Protein AF-A0A838J816-F1 (afdb_monomer_lite)

Foldseek 3Di:
DDKFKWFFPDKDKDFDWAQDPVPRDTDTAIWIWTWTDGDPHPDIDIDTHGDDPQADDPVRSVVSNVVRFIKMKDFPDWDFDWDWQPDADPVRHGDDDPDPFDWDDDPDRDITTTGGDTHGPDIYMDTDDPVNNVVRVVVVVVVVVVVVVVVVVVVVVVVVVVVVVVVVVVVVVVVVVD

Secondary structure (DSSP, 8-state):
-EEEEEEEEEEEEEEEEEE-TTT--EEEEEEEEEEEEETT---EEEEEEE--TTSPPHHHHHHHHHTT-EEEEEES-EEEEEEE---B-TTSSBP--SS-PEEEEETTTEEEEEEEEEEESSEEEEEPPHHHHHHHHHHHHHHHHHHHHHHHHHHHHHHHHHHHHHHHHHHHHHHTT-

Sequence (178 aa):
MIEQVLKIVVHYEEETPITDVKTGEVSEGHQLVIVGKSIGDEKEYTHNLPLDPSNPSIDQLNEWRDKGQYVVVSASTVRANPFVHRDKDDAGNPMKYPQPGKVFKVAGNKTVEVGTVLSFSSYAIREATAEDRQRAEEANGRFNKRRQEARMASIDRKKQKSHERTQQRIQEAKTKKK

pLDDT: mean 74.53, std 16.4, range [32.47, 93.81]

Radius of gyration: 24.37 Å; chains: 1; bounding box: 63×40×69 Å

Structure (mmCIF, N/CA/C/O backbone):
data_AF-A0A838J816-F1
#
_entry.id   AF-A0A838J816-F1
#
loop_
_atom_site.group_PDB
_atom_site.id
_atom_site.type_symbol
_atom_site.label_atom_id
_atom_site.label_alt_id
_atom_site.label_comp_id
_atom_site.label_asym_id
_atom_site.label_entity_id
_atom_site.label_seq_id
_atom_site.pdbx_PDB_ins_code
_atom_site.Cartn_x
_atom_site.Cartn_y
_atom_site.Cartn_z
_atom_site.occupancy
_atom_site.B_iso_or_equiv
_atom_site.auth_seq_id
_atom_site.auth_comp_id
_atom_site.auth_asym_id
_atom_site.auth_atom_id
_atom_site.pdbx_PDB_model_num
ATOM 1 N N . MET A 1 1 ? -3.641 12.474 -5.906 1.00 63.69 1 MET A N 1
ATOM 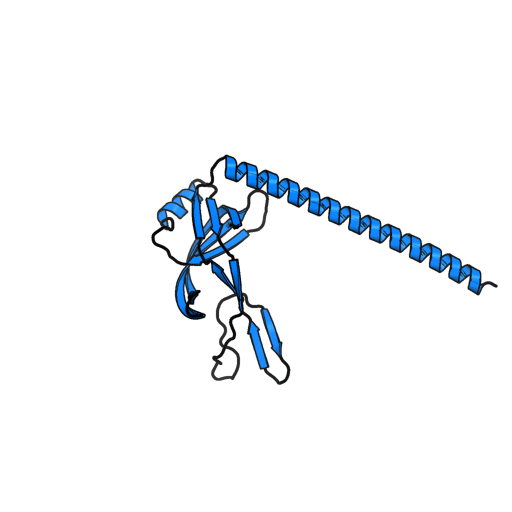2 C CA . MET A 1 1 ? -2.515 11.545 -6.105 1.00 63.69 1 MET A CA 1
ATOM 3 C C . MET A 1 1 ? -2.351 10.756 -4.823 1.00 63.69 1 MET A C 1
ATOM 5 O O . MET A 1 1 ? -2.352 11.364 -3.759 1.00 63.69 1 MET A O 1
ATOM 9 N N . ILE A 1 2 ? -2.344 9.433 -4.919 1.00 73.31 2 ILE A N 1
ATOM 10 C CA . ILE A 1 2 ? -2.124 8.510 -3.808 1.00 73.31 2 ILE A CA 1
ATOM 11 C C . ILE A 1 2 ? -0.695 8.008 -3.962 1.00 73.31 2 ILE A C 1
ATOM 13 O O . ILE A 1 2 ? -0.352 7.501 -5.025 1.00 73.31 2 ILE A O 1
ATOM 17 N N . GLU A 1 3 ? 0.121 8.170 -2.930 1.00 82.38 3 GLU A N 1
ATOM 18 C CA . GLU A 1 3 ? 1.506 7.706 -2.920 1.00 82.38 3 GLU A CA 1
ATOM 19 C C . GLU A 1 3 ? 1.688 6.710 -1.784 1.00 82.38 3 GLU A C 1
ATOM 21 O O . GLU A 1 3 ? 1.204 6.929 -0.669 1.00 82.38 3 GLU A O 1
ATOM 26 N N . GLN A 1 4 ? 2.374 5.611 -2.072 1.00 82.94 4 GLN A N 1
ATOM 27 C CA . GLN A 1 4 ? 2.772 4.640 -1.066 1.00 82.94 4 GLN A CA 1
ATOM 28 C C . GLN A 1 4 ? 4.280 4.447 -1.106 1.00 82.94 4 GLN A C 1
ATOM 30 O O . GLN A 1 4 ? 4.859 4.224 -2.166 1.00 82.94 4 GLN A O 1
ATOM 35 N N . VAL A 1 5 ? 4.904 4.546 0.068 1.00 87.69 5 VAL A N 1
ATOM 36 C CA . VAL A 1 5 ? 6.345 4.355 0.247 1.00 87.69 5 VAL A CA 1
ATOM 37 C C . VAL A 1 5 ? 6.581 2.936 0.746 1.00 87.69 5 VAL A C 1
ATOM 39 O O . VAL A 1 5 ? 6.104 2.560 1.821 1.00 87.69 5 VAL A O 1
ATOM 42 N N . LEU A 1 6 ? 7.293 2.143 -0.049 1.00 89.56 6 LEU A N 1
ATOM 43 C CA . LEU A 1 6 ? 7.418 0.698 0.120 1.00 89.56 6 LEU A CA 1
ATOM 44 C C . LEU A 1 6 ? 8.883 0.280 0.042 1.00 89.56 6 LEU A C 1
ATOM 46 O O . LEU A 1 6 ? 9.642 0.842 -0.739 1.00 89.56 6 LEU A O 1
ATOM 50 N N . LYS A 1 7 ? 9.262 -0.770 0.763 1.00 90.19 7 LYS A N 1
ATOM 51 C CA . LYS A 1 7 ? 10.442 -1.568 0.428 1.00 90.19 7 LYS A CA 1
ATOM 52 C C . LYS A 1 7 ? 10.003 -2.722 -0.471 1.00 90.19 7 LYS A C 1
ATOM 54 O O . LYS A 1 7 ? 9.094 -3.455 -0.084 1.00 90.19 7 LYS A O 1
ATOM 59 N N . ILE A 1 8 ? 10.623 -2.883 -1.639 1.00 89.19 8 ILE A N 1
ATOM 60 C CA . ILE A 1 8 ? 10.304 -3.993 -2.553 1.00 89.19 8 ILE A CA 1
ATOM 61 C C . ILE A 1 8 ? 10.698 -5.314 -1.878 1.00 89.19 8 ILE A C 1
ATOM 63 O O . ILE A 1 8 ? 11.809 -5.443 -1.365 1.00 89.19 8 ILE A O 1
ATOM 67 N N . VAL A 1 9 ? 9.775 -6.276 -1.861 1.00 87.19 9 VAL A N 1
ATOM 68 C CA . VAL A 1 9 ? 10.003 -7.652 -1.393 1.00 87.19 9 VAL A CA 1
ATOM 69 C C . VAL A 1 9 ? 10.193 -8.564 -2.596 1.00 87.19 9 VAL A C 1
ATOM 71 O O . VAL A 1 9 ? 11.202 -9.258 -2.698 1.00 87.19 9 VAL A O 1
ATOM 74 N N . VAL A 1 10 ? 9.249 -8.519 -3.536 1.00 86.31 10 VAL A N 1
ATOM 75 C CA . VAL A 1 10 ? 9.314 -9.261 -4.795 1.00 86.31 10 VAL A CA 1
ATOM 76 C C . VAL A 1 10 ? 8.652 -8.456 -5.905 1.00 86.31 10 VAL A C 1
ATOM 78 O O . VAL A 1 10 ? 7.729 -7.678 -5.660 1.00 86.31 10 VAL A O 1
ATOM 81 N N . HIS A 1 11 ? 9.122 -8.658 -7.127 1.00 85.94 11 HIS A N 1
ATOM 82 C CA . HIS A 1 11 ? 8.509 -8.143 -8.340 1.00 85.94 11 HIS A CA 1
ATOM 83 C C . HIS A 1 11 ? 8.617 -9.178 -9.455 1.00 85.94 11 HIS A C 1
ATOM 85 O O . HIS A 1 11 ? 9.568 -9.960 -9.485 1.00 85.94 11 HIS A O 1
ATOM 91 N N . TYR A 1 12 ? 7.627 -9.201 -10.338 1.00 84.19 12 TYR A N 1
ATOM 92 C CA . TYR A 1 12 ? 7.570 -10.083 -11.503 1.00 84.19 12 TYR A CA 1
ATOM 93 C C . TYR A 1 12 ? 6.576 -9.534 -12.525 1.00 84.19 12 TYR A C 1
ATOM 95 O O . TYR A 1 12 ? 5.773 -8.659 -12.210 1.00 84.19 12 TYR A O 1
ATOM 103 N N . GLU A 1 13 ? 6.635 -10.048 -13.748 1.00 83.62 13 GLU A N 1
ATOM 104 C CA . GLU A 1 13 ? 5.622 -9.787 -14.767 1.00 83.62 13 GLU A CA 1
ATOM 105 C C . GLU A 1 13 ? 4.610 -10.931 -14.780 1.00 83.62 13 GLU A C 1
ATOM 107 O O . GLU A 1 13 ? 4.985 -12.103 -14.718 1.00 83.62 13 GLU A O 1
ATOM 112 N N . GLU A 1 14 ? 3.328 -10.592 -14.851 1.00 76.38 14 GLU A N 1
ATOM 113 C CA . GLU A 1 14 ? 2.234 -11.558 -14.915 1.00 76.38 14 GLU A CA 1
ATOM 114 C C . GLU A 1 14 ? 1.257 -11.160 -16.018 1.00 76.38 14 GLU A C 1
ATOM 116 O O . GLU A 1 14 ? 0.924 -9.983 -16.186 1.00 76.38 14 GLU A O 1
ATOM 121 N N . GLU A 1 15 ? 0.795 -12.146 -16.780 1.00 69.31 15 GLU A N 1
ATOM 122 C CA . GLU A 1 15 ? -0.289 -11.957 -17.734 1.00 69.31 15 GLU A CA 1
ATOM 123 C C . GLU A 1 15 ? -1.610 -11.849 -16.969 1.00 69.31 15 GLU A C 1
ATOM 125 O O . GLU A 1 15 ? -2.026 -12.767 -16.263 1.00 69.31 15 GLU A O 1
ATOM 130 N N . THR A 1 16 ? -2.254 -10.690 -17.061 1.00 63.66 16 THR A N 1
ATOM 131 C CA . THR A 1 16 ? -3.483 -10.395 -16.327 1.00 63.66 16 THR A CA 1
ATOM 132 C C . THR A 1 16 ? -4.462 -9.605 -17.196 1.00 63.66 16 THR A C 1
ATOM 134 O O . THR A 1 16 ? -4.058 -8.886 -18.113 1.00 63.66 16 THR A O 1
ATOM 137 N N . PRO A 1 17 ? -5.775 -9.695 -16.927 1.00 59.44 17 PRO A N 1
ATOM 138 C CA . PRO A 1 17 ? -6.754 -8.896 -17.650 1.00 59.44 17 PRO A CA 1
ATOM 139 C C . PRO A 1 17 ? -6.579 -7.401 -17.337 1.00 59.44 17 PRO A C 1
ATOM 141 O O . PRO A 1 17 ? -6.671 -6.984 -16.178 1.00 59.44 17 PRO A O 1
ATOM 144 N N . ILE A 1 18 ? -6.380 -6.579 -18.368 1.00 61.34 18 ILE A N 1
ATOM 145 C CA . ILE A 1 18 ? -6.277 -5.119 -18.269 1.00 61.34 18 ILE A CA 1
ATOM 146 C C . ILE A 1 18 ? -7.526 -4.499 -18.885 1.00 61.34 18 ILE A C 1
ATOM 148 O O . ILE A 1 18 ? -7.911 -4.834 -20.001 1.00 61.34 18 ILE A O 1
ATOM 152 N N . THR A 1 19 ? -8.171 -3.585 -18.160 1.00 61.28 19 THR A N 1
ATOM 153 C CA . THR A 1 19 ? -9.295 -2.807 -18.695 1.00 61.28 19 THR A CA 1
ATOM 154 C C . THR A 1 19 ? -8.790 -1.501 -19.292 1.00 61.28 19 THR A C 1
ATOM 156 O O . THR A 1 19 ? -8.204 -0.685 -18.574 1.00 61.28 19 THR A O 1
ATOM 159 N N . ASP A 1 20 ? -9.063 -1.265 -20.572 1.00 61.75 20 ASP A N 1
ATOM 160 C CA . ASP A 1 20 ? -8.841 0.039 -21.193 1.00 61.75 20 ASP A CA 1
ATOM 161 C C . ASP A 1 20 ? -9.785 1.073 -20.555 1.00 61.75 20 ASP A C 1
ATOM 163 O O . ASP A 1 20 ? -11.007 0.917 -20.520 1.00 61.75 20 ASP A O 1
ATOM 167 N N . VAL A 1 21 ? -9.215 2.152 -20.017 1.00 57.94 21 VAL A N 1
ATOM 168 C CA . VAL A 1 21 ? -9.962 3.175 -19.267 1.00 57.94 21 VAL A CA 1
ATOM 169 C C . VAL A 1 21 ? -10.897 3.997 -20.168 1.00 57.94 21 VAL A C 1
ATOM 171 O O . VAL A 1 21 ? -11.882 4.556 -19.682 1.00 57.94 21 VAL A O 1
ATOM 174 N N . LYS A 1 22 ? -10.599 4.102 -21.467 1.00 58.03 22 LYS A N 1
ATOM 175 C CA . LYS A 1 22 ? -11.381 4.859 -22.453 1.00 58.03 22 LYS A CA 1
ATOM 176 C C . LYS A 1 22 ? -12.487 4.013 -23.074 1.00 58.03 22 LYS A C 1
ATOM 178 O O . LYS A 1 22 ? -13.590 4.528 -23.246 1.00 58.03 22 LYS A O 1
ATOM 183 N N . THR A 1 23 ? -12.204 2.761 -23.430 1.00 61.88 23 THR A N 1
ATOM 184 C CA . THR A 1 23 ? -13.162 1.896 -24.144 1.00 61.88 23 THR A CA 1
ATOM 185 C C . THR A 1 23 ? -13.930 0.957 -23.215 1.00 61.88 23 THR A C 1
ATOM 187 O O . THR A 1 23 ? -15.034 0.534 -23.553 1.00 61.88 23 THR A O 1
ATOM 190 N N . GLY A 1 24 ? -13.386 0.656 -22.032 1.00 57.81 24 GLY A N 1
ATOM 191 C CA . GLY A 1 24 ? -13.936 -0.333 -21.103 1.00 57.81 24 GLY A CA 1
ATOM 192 C C . GLY A 1 24 ? -13.741 -1.784 -21.556 1.00 57.81 24 GLY A C 1
ATOM 193 O O . GLY A 1 24 ? -14.270 -2.691 -20.915 1.00 57.81 24 GLY A O 1
ATOM 194 N N . GLU A 1 25 ? -13.012 -2.008 -22.650 1.00 58.28 25 GLU A N 1
ATOM 195 C CA . GLU A 1 25 ? -12.676 -3.336 -23.154 1.00 58.28 25 GLU A CA 1
ATOM 196 C C . GLU A 1 25 ? -11.616 -3.989 -22.260 1.00 58.28 25 GLU A C 1
ATOM 198 O O . GLU A 1 25 ? -10.740 -3.312 -21.719 1.00 58.28 25 GLU A O 1
ATOM 203 N N . VAL A 1 26 ? -11.724 -5.305 -22.071 1.00 58.72 26 VAL A N 1
ATOM 204 C CA . VAL A 1 26 ? -10.769 -6.091 -21.287 1.00 58.72 26 VAL A CA 1
ATOM 205 C C . VAL A 1 26 ? -9.932 -6.915 -22.251 1.00 58.72 26 VAL A C 1
ATOM 207 O O . VAL A 1 26 ? -10.483 -7.719 -22.998 1.00 58.72 26 VAL A O 1
ATOM 210 N N . SER A 1 27 ? -8.617 -6.734 -22.207 1.00 60.03 27 SER A N 1
ATOM 211 C CA . SER A 1 27 ? -7.654 -7.521 -22.975 1.00 60.03 27 SER A CA 1
ATOM 212 C C . SER A 1 27 ? -6.677 -8.225 -22.040 1.00 60.03 27 SER A C 1
ATOM 214 O O . SER A 1 27 ? -6.364 -7.712 -20.964 1.00 60.03 27 SER A O 1
ATOM 216 N N . GLU A 1 28 ? -6.163 -9.381 -22.451 1.00 59.75 28 GLU A N 1
ATOM 217 C CA . GLU A 1 28 ? -5.002 -9.983 -21.793 1.00 59.75 28 GLU A CA 1
ATOM 218 C C . GLU A 1 28 ? -3.772 -9.112 -22.066 1.00 59.75 28 GLU A C 1
ATOM 220 O O . GLU A 1 28 ? -3.533 -8.671 -23.193 1.00 59.75 28 GLU A O 1
ATOM 225 N N . GLY A 1 29 ? -3.038 -8.781 -21.007 1.00 64.81 29 GLY A N 1
ATOM 226 C CA . GLY A 1 29 ? -1.833 -7.974 -21.099 1.00 64.81 29 GLY A CA 1
ATOM 227 C C . GLY A 1 29 ? -0.883 -8.261 -19.947 1.00 64.81 29 GLY A C 1
ATOM 228 O O . GLY A 1 29 ? -1.282 -8.723 -18.881 1.00 64.81 29 GLY A O 1
ATOM 229 N N . HIS A 1 30 ? 0.396 -7.971 -20.149 1.00 72.62 30 HIS A N 1
ATOM 230 C CA . HIS A 1 30 ? 1.385 -8.113 -19.090 1.00 72.62 30 HIS A CA 1
ATOM 231 C C . HIS A 1 30 ? 1.318 -6.923 -18.128 1.00 72.62 30 HIS A C 1
ATOM 233 O O . HIS A 1 30 ? 1.303 -5.758 -18.538 1.00 72.62 30 HIS A O 1
ATOM 239 N N . GLN A 1 31 ? 1.287 -7.228 -16.834 1.00 77.38 31 GLN A N 1
ATOM 240 C CA . GLN A 1 31 ? 1.397 -6.259 -15.753 1.00 77.38 31 GLN A CA 1
ATOM 241 C C . GLN A 1 31 ? 2.665 -6.527 -14.950 1.00 77.38 31 GLN A C 1
ATOM 243 O O . GLN A 1 31 ? 3.025 -7.672 -14.682 1.00 77.38 31 GLN A O 1
ATOM 248 N N . LEU A 1 32 ? 3.319 -5.450 -14.529 1.00 83.62 32 LEU A N 1
ATOM 249 C CA . LEU A 1 32 ? 4.342 -5.489 -13.502 1.00 83.62 32 LEU A CA 1
ATOM 250 C C . LEU A 1 32 ? 3.659 -5.614 -12.141 1.00 83.62 32 LEU A C 1
ATOM 252 O O . LEU A 1 32 ? 2.951 -4.707 -11.695 1.00 83.62 32 LEU A O 1
ATOM 256 N N . VAL A 1 33 ? 3.910 -6.723 -11.462 1.00 83.06 33 VAL A N 1
ATOM 257 C CA . VAL A 1 33 ? 3.479 -6.951 -10.089 1.00 83.06 33 VAL A CA 1
ATOM 258 C C . VAL A 1 33 ? 4.612 -6.556 -9.151 1.00 83.06 33 VAL A C 1
ATOM 260 O O . VAL A 1 33 ? 5.724 -7.065 -9.261 1.00 83.06 33 VAL A O 1
ATOM 263 N N . ILE A 1 34 ? 4.332 -5.659 -8.206 1.00 84.31 34 ILE A N 1
ATOM 264 C CA . ILE A 1 34 ? 5.247 -5.273 -7.126 1.00 84.31 34 ILE A CA 1
ATOM 265 C C . ILE A 1 34 ? 4.596 -5.615 -5.798 1.00 84.31 34 ILE A C 1
ATOM 267 O O . ILE A 1 34 ? 3.541 -5.085 -5.452 1.00 84.31 34 ILE A O 1
ATOM 271 N N . VAL A 1 35 ? 5.262 -6.456 -5.017 1.00 83.81 35 VAL A N 1
ATOM 272 C CA . VAL A 1 35 ? 4.914 -6.700 -3.621 1.00 83.81 35 VAL A CA 1
ATOM 273 C C . VAL A 1 35 ? 5.882 -5.915 -2.755 1.00 83.81 35 VAL A C 1
ATOM 275 O O . VAL A 1 35 ? 7.100 -6.110 -2.811 1.00 83.81 35 VAL A O 1
ATOM 278 N N . GLY A 1 36 ? 5.336 -5.000 -1.962 1.00 85.19 36 GLY A N 1
ATOM 279 C CA . GLY A 1 36 ? 6.111 -4.101 -1.126 1.00 85.19 36 GLY A CA 1
ATOM 280 C C . GLY A 1 36 ? 5.649 -4.102 0.322 1.00 85.19 36 GLY A C 1
ATOM 281 O O . GLY A 1 36 ? 4.462 -4.220 0.620 1.00 85.19 36 GLY A O 1
ATOM 282 N N . LYS A 1 37 ? 6.599 -3.916 1.236 1.00 86.38 37 LYS A N 1
ATOM 283 C CA . LYS A 1 37 ? 6.328 -3.716 2.658 1.00 86.38 37 LYS A CA 1
ATOM 284 C C . LYS A 1 37 ? 6.374 -2.228 2.980 1.00 86.38 37 LYS A C 1
ATOM 286 O O . LYS A 1 37 ? 7.399 -1.580 2.760 1.00 86.38 37 LYS A O 1
ATOM 291 N N . SER A 1 38 ? 5.271 -1.672 3.475 1.00 83.44 38 SER A N 1
ATOM 292 C CA . SER A 1 38 ? 5.222 -0.253 3.843 1.00 83.44 38 SER A CA 1
ATOM 293 C C . SER A 1 38 ? 6.061 0.038 5.085 1.00 83.44 38 SER A C 1
ATOM 295 O O . SER A 1 38 ? 6.240 -0.809 5.961 1.00 83.44 38 SER A O 1
ATOM 297 N N . ILE A 1 39 ? 6.562 1.268 5.188 1.00 76.12 39 ILE A N 1
ATOM 298 C CA . ILE A 1 39 ? 7.374 1.679 6.333 1.00 76.12 39 ILE A CA 1
ATOM 299 C C . ILE A 1 39 ? 6.555 1.651 7.637 1.00 76.12 39 ILE A C 1
ATOM 301 O O . ILE A 1 39 ? 5.519 2.306 7.777 1.00 76.12 39 ILE A O 1
ATOM 305 N N . GLY A 1 40 ? 7.006 0.844 8.599 1.00 68.88 40 GLY A N 1
ATOM 306 C CA . GLY A 1 40 ? 6.334 0.652 9.887 1.00 68.88 40 GLY A CA 1
ATOM 307 C C . GLY A 1 40 ? 5.011 -0.127 9.825 1.00 68.88 40 GLY A C 1
ATOM 308 O O . GLY A 1 40 ? 4.244 -0.072 10.787 1.00 68.88 40 GLY A O 1
ATOM 309 N N . ASP A 1 41 ? 4.722 -0.821 8.722 1.00 73.38 41 ASP A N 1
ATOM 310 C CA . ASP A 1 41 ? 3.667 -1.835 8.657 1.00 73.38 41 ASP A CA 1
ATOM 311 C C . ASP A 1 41 ? 4.311 -3.213 8.458 1.00 73.38 41 ASP A C 1
ATOM 313 O O . ASP A 1 41 ? 5.281 -3.374 7.716 1.00 73.38 41 ASP A O 1
ATOM 317 N N . GLU A 1 42 ? 3.795 -4.223 9.151 1.00 71.50 42 GLU A N 1
ATOM 318 C CA . GLU A 1 42 ? 4.233 -5.603 8.944 1.00 71.50 42 GLU A CA 1
ATOM 319 C C . GLU A 1 42 ? 3.601 -6.226 7.700 1.00 71.50 42 GLU A C 1
ATOM 321 O O . GLU A 1 42 ? 4.105 -7.234 7.210 1.00 71.50 42 GLU A O 1
ATOM 326 N N . LYS A 1 43 ? 2.527 -5.617 7.189 1.00 76.06 43 LYS A N 1
ATOM 327 C CA . LYS A 1 43 ? 1.796 -6.099 6.024 1.00 76.06 43 LYS A CA 1
ATOM 328 C C . LYS A 1 43 ? 2.517 -5.805 4.717 1.00 76.06 43 LYS A C 1
ATOM 330 O O . LYS A 1 43 ? 3.142 -4.760 4.536 1.00 76.06 43 LYS A O 1
ATOM 335 N N . GLU A 1 44 ? 2.334 -6.734 3.794 1.00 78.06 44 GLU A N 1
ATOM 336 C CA . GLU A 1 44 ? 2.730 -6.600 2.402 1.00 78.06 44 GLU A CA 1
ATOM 337 C C . GLU A 1 44 ? 1.538 -6.133 1.568 1.00 78.06 44 GLU A C 1
ATOM 339 O O . GLU A 1 44 ? 0.387 -6.507 1.817 1.00 78.06 44 GLU A O 1
ATOM 344 N N . TYR A 1 45 ? 1.835 -5.295 0.585 1.00 78.25 45 TYR A N 1
ATOM 345 C CA . TYR A 1 45 ? 0.880 -4.728 -0.349 1.00 78.25 45 TYR A CA 1
ATOM 346 C C . TYR A 1 45 ? 1.294 -5.119 -1.759 1.00 78.25 45 TYR A C 1
ATOM 348 O O . TYR A 1 45 ? 2.451 -4.945 -2.141 1.00 78.25 45 TYR A O 1
ATOM 356 N N . THR A 1 46 ? 0.340 -5.642 -2.519 1.00 79.12 46 THR A N 1
ATOM 357 C CA . THR A 1 46 ? 0.537 -6.025 -3.916 1.00 79.12 46 THR A CA 1
ATOM 358 C C . THR A 1 46 ? -0.000 -4.924 -4.822 1.00 79.12 46 THR A C 1
ATOM 360 O O . THR A 1 46 ? -1.149 -4.496 -4.682 1.00 79.12 46 THR A O 1
ATOM 363 N N . HIS A 1 47 ? 0.835 -4.478 -5.752 1.00 78.75 47 HIS A N 1
ATOM 364 C CA . HIS A 1 47 ? 0.513 -3.506 -6.783 1.00 78.75 47 HIS A CA 1
ATOM 365 C C . HIS A 1 47 ? 0.647 -4.160 -8.145 1.00 78.75 47 HIS A C 1
ATOM 367 O O . HIS A 1 47 ? 1.747 -4.548 -8.522 1.00 78.75 47 HIS A O 1
ATOM 373 N N . ASN A 1 48 ? -0.453 -4.219 -8.886 1.00 77.00 48 ASN A N 1
ATOM 374 C CA . ASN A 1 48 ? -0.441 -4.676 -10.266 1.00 77.00 48 ASN A CA 1
ATOM 375 C C . ASN A 1 48 ? -0.511 -3.442 -11.158 1.00 77.00 48 ASN A C 1
ATOM 377 O O . ASN A 1 48 ? -1.505 -2.713 -11.149 1.00 77.00 48 ASN A O 1
ATOM 381 N N . LEU A 1 49 ? 0.577 -3.163 -11.858 1.00 78.56 49 LEU A N 1
ATOM 382 C CA . LEU A 1 49 ? 0.754 -1.957 -12.648 1.00 78.56 49 LEU A CA 1
ATOM 383 C C . LEU A 1 49 ? 0.866 -2.361 -14.117 1.00 78.56 49 LEU A C 1
ATOM 385 O O . LEU A 1 49 ? 1.592 -3.304 -14.421 1.00 78.56 49 LEU A O 1
ATOM 389 N N . PRO A 1 50 ? 0.185 -1.679 -15.050 1.00 75.88 50 PRO A N 1
ATOM 390 C CA . PRO A 1 50 ? 0.442 -1.899 -16.467 1.00 75.88 50 PRO A CA 1
ATOM 391 C C . PRO A 1 50 ? 1.941 -1.743 -16.797 1.00 75.88 50 PRO A C 1
ATOM 393 O O . PRO A 1 50 ? 2.703 -1.083 -16.076 1.00 75.88 50 PRO A O 1
ATOM 396 N N . LEU A 1 51 ? 2.401 -2.362 -17.880 1.00 76.88 51 LEU A N 1
ATOM 397 C CA . LEU A 1 51 ? 3.735 -2.073 -18.400 1.00 76.88 51 LEU A CA 1
ATOM 398 C C . LEU A 1 51 ? 3.698 -0.755 -19.180 1.00 76.88 51 LEU A C 1
ATOM 400 O O . LEU A 1 51 ? 2.924 -0.603 -20.121 1.00 76.88 51 LEU A O 1
ATOM 404 N N . ASP A 1 52 ? 4.537 0.196 -18.779 1.00 75.88 52 ASP A N 1
ATOM 405 C CA . ASP A 1 52 ? 4.737 1.478 -19.455 1.00 75.88 52 ASP A CA 1
ATOM 406 C C . ASP A 1 52 ? 6.247 1.684 -19.669 1.00 75.88 52 ASP A C 1
ATOM 408 O O . ASP A 1 52 ? 7.025 1.329 -18.782 1.00 75.88 52 ASP A O 1
ATOM 412 N N . PRO A 1 53 ? 6.697 2.240 -20.809 1.00 78.19 53 PRO A N 1
ATOM 413 C CA . PRO A 1 53 ? 8.115 2.525 -21.056 1.00 78.19 53 PRO A CA 1
ATOM 414 C C . PRO A 1 53 ? 8.789 3.428 -20.011 1.00 78.19 53 PRO A C 1
ATOM 416 O O . PRO A 1 53 ? 10.013 3.454 -19.923 1.00 78.19 53 PRO A O 1
ATOM 419 N N . SER A 1 54 ? 8.012 4.193 -19.243 1.00 80.19 54 SER A N 1
ATOM 420 C CA . SER A 1 54 ? 8.486 5.013 -18.124 1.00 80.19 54 SER A CA 1
ATOM 421 C C . SER A 1 54 ? 8.672 4.233 -16.820 1.00 80.19 54 SER A C 1
ATOM 423 O O . SER A 1 54 ? 9.220 4.782 -15.860 1.00 80.19 54 SER A O 1
ATOM 425 N N . ASN A 1 55 ? 8.248 2.965 -16.768 1.00 82.81 55 ASN A N 1
ATOM 426 C CA . ASN A 1 55 ? 8.494 2.103 -15.621 1.00 82.81 55 ASN A CA 1
ATOM 427 C C . ASN A 1 55 ? 9.993 1.796 -15.478 1.00 82.81 55 ASN A C 1
ATOM 429 O O . ASN A 1 55 ? 10.692 1.620 -16.478 1.00 82.81 55 ASN A O 1
ATOM 433 N N . PRO A 1 56 ? 10.488 1.646 -14.237 1.00 86.19 56 PRO A N 1
ATOM 434 C CA . PRO A 1 56 ? 11.801 1.067 -13.985 1.00 86.19 56 PRO A CA 1
ATOM 435 C C . PRO A 1 56 ? 11.922 -0.321 -14.620 1.00 86.19 56 PRO A C 1
ATOM 437 O O . PRO A 1 56 ? 10.972 -1.108 -14.589 1.00 86.19 56 PRO A O 1
ATOM 440 N N . SER A 1 57 ? 13.100 -0.642 -15.154 1.00 89.00 57 SER A N 1
ATOM 441 C CA . SER A 1 57 ? 13.368 -1.983 -15.680 1.00 89.00 57 SER A CA 1
ATOM 442 C C . SER A 1 57 ? 13.397 -3.028 -14.558 1.00 89.00 57 SER A C 1
ATOM 444 O O . SER A 1 57 ? 13.647 -2.711 -13.392 1.00 89.00 57 SER A O 1
ATOM 446 N N . ILE A 1 58 ? 13.201 -4.302 -14.907 1.00 87.56 58 ILE A N 1
ATOM 447 C CA . ILE A 1 58 ? 13.294 -5.418 -13.951 1.00 87.56 58 ILE A CA 1
ATOM 448 C C . ILE A 1 58 ? 14.654 -5.444 -13.238 1.00 87.56 58 ILE A C 1
ATOM 450 O O . ILE A 1 58 ? 14.704 -5.681 -12.028 1.00 87.56 58 ILE A O 1
ATOM 454 N N . ASP A 1 59 ? 15.739 -5.143 -13.955 1.00 90.00 59 ASP A N 1
ATOM 455 C CA . ASP A 1 59 ? 17.089 -5.058 -13.390 1.00 90.00 59 ASP A CA 1
ATOM 456 C C . ASP A 1 59 ? 17.216 -3.919 -12.375 1.00 90.00 59 ASP A C 1
ATOM 458 O O . ASP A 1 59 ? 17.766 -4.116 -11.293 1.00 90.00 59 ASP A O 1
ATOM 462 N N . GLN A 1 60 ? 16.635 -2.752 -12.669 1.00 91.38 60 GLN A N 1
ATOM 463 C CA . GLN A 1 60 ? 16.619 -1.617 -11.747 1.00 91.38 60 GLN A CA 1
ATOM 464 C C . GLN A 1 60 ? 15.809 -1.928 -10.480 1.00 91.38 60 GLN A C 1
ATOM 466 O O . GLN A 1 60 ? 16.225 -1.593 -9.371 1.00 91.38 60 GLN A O 1
ATOM 471 N N . LEU A 1 61 ? 14.672 -2.615 -10.619 1.00 90.38 61 LEU A N 1
ATOM 472 C CA . LEU A 1 61 ? 13.865 -3.060 -9.480 1.00 90.38 61 LEU A CA 1
ATOM 473 C C . LEU A 1 61 ? 14.608 -4.101 -8.626 1.00 90.38 61 LEU A C 1
ATOM 475 O O . LEU A 1 61 ? 14.533 -4.043 -7.397 1.00 90.38 61 LEU A O 1
ATOM 479 N N . ASN A 1 62 ? 15.353 -5.021 -9.254 1.00 90.94 62 ASN A N 1
ATOM 480 C CA . ASN A 1 62 ? 16.228 -5.969 -8.554 1.00 90.94 62 ASN A CA 1
ATOM 481 C C . ASN A 1 62 ? 17.327 -5.236 -7.780 1.00 90.94 62 ASN A C 1
ATOM 483 O O . ASN A 1 62 ? 17.506 -5.494 -6.593 1.00 90.94 62 ASN A O 1
ATOM 487 N N . GLU A 1 63 ? 18.002 -4.275 -8.411 1.00 93.38 63 GLU A N 1
ATOM 488 C CA . GLU A 1 63 ? 19.034 -3.465 -7.767 1.00 93.38 63 GLU A CA 1
ATOM 489 C C . GLU A 1 63 ? 18.487 -2.724 -6.538 1.00 93.38 63 GLU A C 1
ATOM 491 O O . GLU A 1 63 ? 19.087 -2.767 -5.460 1.00 93.38 63 GLU A O 1
ATOM 496 N N . TRP A 1 64 ? 17.323 -2.084 -6.668 1.00 93.44 64 TRP A N 1
ATOM 497 C CA . TRP A 1 64 ? 16.675 -1.381 -5.562 1.00 93.44 64 TRP A CA 1
ATOM 498 C C . TRP A 1 64 ? 16.269 -2.322 -4.427 1.00 93.44 64 TRP A C 1
ATOM 500 O O . TRP A 1 64 ? 16.489 -2.004 -3.253 1.00 93.44 64 TRP A O 1
ATOM 510 N N . ARG A 1 65 ? 15.716 -3.495 -4.757 1.00 91.50 65 ARG A N 1
ATOM 511 C CA . ARG A 1 65 ? 15.374 -4.533 -3.776 1.00 91.50 65 ARG A CA 1
ATOM 512 C C . ARG A 1 65 ? 16.614 -4.997 -3.015 1.00 91.50 65 ARG A C 1
ATOM 514 O O . ARG A 1 65 ? 16.592 -5.021 -1.784 1.00 91.50 65 ARG A O 1
ATOM 521 N N . ASP A 1 66 ? 17.686 -5.326 -3.727 1.00 90.88 66 ASP A N 1
ATOM 522 C CA . ASP A 1 66 ? 18.904 -5.904 -3.153 1.00 90.88 66 ASP A CA 1
ATOM 523 C C . ASP A 1 66 ? 19.658 -4.882 -2.286 1.00 90.88 66 ASP A C 1
ATOM 525 O O . ASP A 1 66 ? 20.181 -5.221 -1.223 1.00 90.88 66 ASP A O 1
ATOM 529 N N . LYS A 1 67 ? 19.618 -3.596 -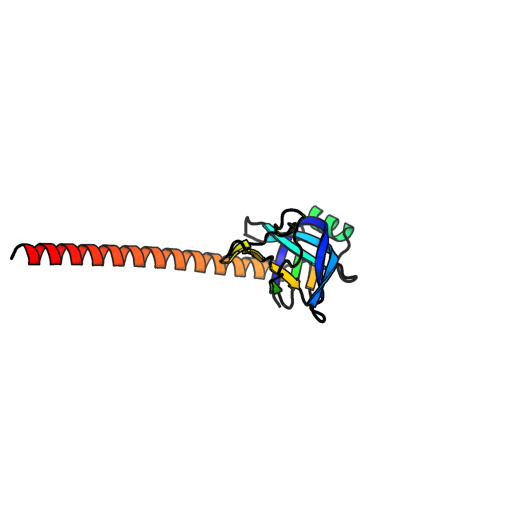2.661 1.00 91.12 67 LYS A N 1
ATOM 530 C CA . LYS A 1 67 ? 20.089 -2.476 -1.823 1.00 91.12 67 LYS A CA 1
ATOM 531 C C . LYS A 1 67 ? 19.164 -2.163 -0.645 1.00 91.12 67 LYS A C 1
ATOM 533 O O . LYS A 1 67 ? 19.507 -1.357 0.220 1.00 91.12 67 LYS A O 1
ATOM 538 N N . GLY A 1 68 ? 17.979 -2.764 -0.608 1.00 86.94 68 GLY A N 1
ATOM 539 C CA . GLY A 1 68 ? 16.949 -2.490 0.381 1.00 86.94 68 GLY A CA 1
ATOM 540 C C . GLY A 1 68 ? 16.409 -1.060 0.329 1.00 86.94 68 GLY A C 1
ATOM 541 O O . GLY A 1 68 ? 15.995 -0.538 1.367 1.00 86.94 68 GLY A O 1
ATOM 542 N N . GLN A 1 69 ? 16.434 -0.436 -0.849 1.00 89.12 69 GLN A N 1
ATOM 543 C CA . GLN A 1 69 ? 15.927 0.912 -1.076 1.00 89.12 69 GLN A CA 1
ATOM 544 C C . GLN A 1 69 ? 14.403 0.959 -0.938 1.00 89.12 69 GLN A C 1
ATOM 546 O O . GLN A 1 69 ? 13.683 -0.009 -1.197 1.00 89.12 69 GLN A O 1
ATOM 551 N N . TYR A 1 70 ? 13.918 2.121 -0.505 1.00 90.00 70 TYR A N 1
ATOM 552 C CA . TYR A 1 70 ? 12.494 2.418 -0.518 1.00 90.00 70 TYR A CA 1
ATOM 553 C C . TYR A 1 70 ? 12.127 3.039 -1.860 1.00 90.00 70 TYR A C 1
ATOM 555 O O . TYR A 1 70 ? 12.865 3.866 -2.395 1.00 90.00 70 TYR A O 1
ATOM 563 N N . VAL A 1 71 ? 10.960 2.674 -2.368 1.00 91.25 71 VAL A N 1
ATOM 564 C CA . VAL A 1 71 ? 10.367 3.219 -3.584 1.00 91.25 71 VAL A CA 1
ATOM 565 C C . VAL A 1 71 ? 9.049 3.899 -3.263 1.00 91.25 71 VAL A C 1
ATOM 567 O O . VAL A 1 71 ? 8.366 3.548 -2.300 1.00 91.25 71 VAL A O 1
ATOM 570 N N . VAL A 1 72 ? 8.693 4.877 -4.082 1.00 89.44 72 VAL A N 1
ATOM 571 C CA . VAL A 1 72 ? 7.373 5.497 -4.085 1.00 89.44 72 VAL A CA 1
ATOM 572 C C . VAL A 1 72 ? 6.605 4.940 -5.267 1.00 89.44 72 VAL A C 1
ATOM 574 O O . VAL A 1 72 ? 7.039 5.085 -6.409 1.00 89.44 72 VAL A O 1
ATOM 577 N N . VAL A 1 73 ? 5.464 4.322 -4.979 1.00 87.25 73 VAL A N 1
ATOM 578 C CA . VAL A 1 73 ? 4.464 3.955 -5.979 1.00 87.25 73 VAL A CA 1
ATOM 579 C C . VAL A 1 73 ? 3.367 5.009 -5.925 1.00 87.25 73 VAL A C 1
ATOM 581 O O . VAL A 1 73 ? 2.625 5.103 -4.942 1.00 87.25 73 VAL A O 1
ATOM 584 N N . SER A 1 74 ? 3.292 5.830 -6.969 1.00 83.94 74 SER A N 1
ATOM 585 C CA . SER A 1 74 ? 2.310 6.905 -7.097 1.00 83.94 74 SER A CA 1
ATOM 586 C C . SER A 1 74 ? 1.208 6.487 -8.064 1.00 83.94 74 SER A C 1
ATOM 588 O O . SER A 1 74 ? 1.478 5.903 -9.107 1.00 83.94 74 SER A O 1
ATOM 590 N N . ALA A 1 75 ? -0.035 6.831 -7.739 1.00 75.06 75 ALA A N 1
ATOM 591 C CA . ALA A 1 75 ? -1.207 6.638 -8.582 1.00 75.06 75 ALA A CA 1
ATOM 592 C C . ALA A 1 75 ? -2.075 7.902 -8.583 1.00 75.06 75 ALA A C 1
ATOM 594 O O . ALA A 1 75 ? -2.400 8.456 -7.528 1.00 75.06 75 ALA A O 1
ATOM 595 N N . SER A 1 76 ? -2.501 8.382 -9.752 1.00 66.81 76 SER A N 1
ATOM 596 C CA . SER A 1 76 ? -3.414 9.533 -9.825 1.00 66.81 76 SER A CA 1
ATOM 597 C C . SER A 1 76 ? -4.801 9.187 -9.296 1.00 66.81 76 SER A C 1
ATOM 599 O O . SER A 1 76 ? -5.376 9.946 -8.512 1.00 66.81 76 SER A O 1
ATOM 601 N N . THR A 1 77 ? -5.310 8.024 -9.696 1.00 61.75 77 THR A N 1
ATOM 602 C CA . THR A 1 77 ? -6.606 7.474 -9.314 1.00 61.75 77 THR A CA 1
ATOM 603 C C . THR A 1 77 ? -6.511 5.958 -9.257 1.00 61.75 77 THR A C 1
ATOM 605 O O . THR A 1 77 ? -5.950 5.332 -10.151 1.00 61.75 77 THR A O 1
ATOM 608 N N . VAL A 1 78 ? -7.087 5.384 -8.204 1.00 58.81 78 VAL A N 1
ATOM 609 C CA . VAL A 1 78 ? -7.323 3.946 -8.085 1.00 58.81 78 VAL A CA 1
ATOM 610 C C . VAL A 1 78 ? -8.818 3.755 -8.278 1.00 58.81 78 VAL A C 1
ATOM 612 O O . VAL A 1 78 ? -9.605 4.218 -7.449 1.00 58.81 78 VAL A O 1
ATOM 615 N N . ARG A 1 79 ? -9.228 3.141 -9.390 1.00 56.81 79 ARG A N 1
ATOM 616 C CA . ARG A 1 79 ? -10.630 2.762 -9.597 1.00 56.81 79 ARG A CA 1
ATOM 617 C C . ARG A 1 79 ? -10.770 1.261 -9.441 1.00 56.81 79 ARG A C 1
ATOM 619 O O . ARG A 1 79 ? -10.085 0.495 -10.103 1.00 56.81 79 ARG A O 1
ATOM 626 N N . ALA A 1 80 ? -11.668 0.874 -8.547 1.00 56.97 80 ALA A N 1
ATOM 627 C CA . ALA A 1 80 ? -12.186 -0.475 -8.457 1.00 56.97 80 ALA A CA 1
ATOM 628 C C . ALA A 1 80 ? -13.244 -0.636 -9.553 1.00 56.97 80 ALA A C 1
ATOM 630 O O . ALA A 1 80 ? -14.380 -0.196 -9.366 1.00 56.97 80 ALA A O 1
ATOM 631 N N . ASN A 1 81 ? -12.874 -1.208 -10.697 1.00 54.81 81 ASN A N 1
ATOM 632 C CA . ASN A 1 81 ? -13.844 -1.491 -11.749 1.00 54.81 81 ASN A CA 1
ATOM 633 C C . ASN A 1 81 ? -14.461 -2.870 -11.483 1.00 54.81 81 ASN A C 1
ATOM 635 O O . ASN A 1 81 ? -13.724 -3.860 -11.430 1.00 54.81 81 ASN A O 1
ATOM 639 N N . PRO A 1 82 ? -15.789 -2.955 -11.280 1.00 52.06 82 PRO A N 1
ATOM 640 C CA . PRO A 1 82 ? -16.455 -4.240 -11.186 1.00 52.06 82 PRO A CA 1
ATOM 641 C C . PRO A 1 82 ? -16.444 -4.891 -12.569 1.00 52.06 82 PRO A C 1
ATOM 643 O O . PRO A 1 82 ? -16.995 -4.341 -13.522 1.00 52.06 82 PRO A O 1
ATOM 646 N N . PHE A 1 83 ? -15.834 -6.066 -12.679 1.00 53.06 83 PHE A N 1
ATOM 647 C CA . PHE A 1 83 ? -15.969 -6.901 -13.867 1.00 53.06 83 PHE A CA 1
ATOM 648 C C . PHE A 1 83 ? -17.110 -7.902 -13.661 1.00 53.06 83 PHE A C 1
ATOM 650 O O . PHE A 1 83 ? -17.262 -8.474 -12.581 1.00 53.06 83 PHE A O 1
ATOM 657 N N . VAL A 1 84 ? -17.929 -8.091 -14.698 1.00 53.00 84 VAL A N 1
ATOM 658 C CA . VAL A 1 84 ? -19.018 -9.074 -14.719 1.00 53.00 84 VAL A CA 1
ATOM 659 C C . VAL A 1 84 ? -18.622 -10.186 -15.680 1.00 53.00 84 VAL A C 1
ATOM 661 O O . VAL A 1 84 ? -18.535 -9.948 -16.883 1.00 53.00 84 VAL A O 1
ATOM 664 N N . HIS A 1 85 ? -18.426 -11.398 -15.161 1.00 56.59 85 HIS A N 1
ATOM 665 C CA . HIS A 1 85 ? -18.140 -12.569 -15.994 1.00 56.59 85 HIS A CA 1
ATOM 666 C C . HIS A 1 85 ? -19.339 -12.847 -16.906 1.00 56.59 85 HIS A C 1
ATOM 668 O O . HIS A 1 85 ? -20.453 -13.079 -16.426 1.00 56.59 85 HIS A O 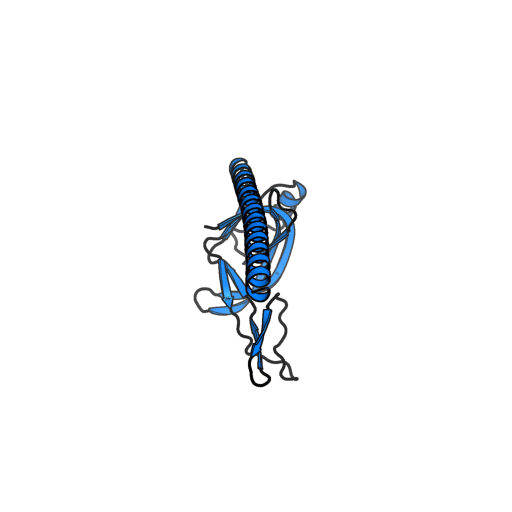1
ATOM 674 N N . ARG A 1 86 ? -19.119 -12.796 -18.223 1.00 52.47 86 ARG A N 1
ATOM 675 C CA . ARG A 1 86 ? -20.125 -13.188 -19.221 1.00 52.47 86 ARG A CA 1
ATOM 676 C C . ARG A 1 86 ? -19.992 -14.655 -19.621 1.00 52.47 86 ARG A C 1
ATOM 678 O O . ARG A 1 86 ? -21.012 -15.289 -19.887 1.00 52.47 86 ARG A O 1
ATOM 685 N N . ASP A 1 87 ? -18.776 -15.190 -19.569 1.00 58.44 87 ASP A N 1
ATOM 686 C CA . ASP A 1 87 ? -18.467 -16.534 -20.047 1.00 58.44 87 ASP A CA 1
ATOM 687 C C . ASP A 1 87 ? -18.570 -17.582 -18.936 1.00 58.44 87 ASP A C 1
ATOM 689 O O . ASP A 1 87 ? -18.241 -17.345 -17.765 1.00 58.44 87 ASP A O 1
ATOM 693 N N . LYS A 1 88 ? -19.071 -18.755 -19.319 1.00 63.53 88 LYS A N 1
ATOM 694 C CA . LYS A 1 88 ? -19.287 -19.907 -18.444 1.00 63.53 88 LYS A CA 1
ATOM 695 C C . LYS A 1 88 ? -18.488 -21.098 -18.956 1.00 63.53 88 LYS A C 1
ATOM 697 O O . LYS A 1 88 ? -18.291 -21.214 -20.160 1.00 63.53 88 LYS A O 1
ATOM 702 N N . ASP A 1 89 ? -18.063 -21.967 -18.046 1.00 64.75 89 ASP A N 1
ATOM 703 C CA . ASP A 1 89 ? -17.525 -23.280 -18.400 1.00 64.75 89 ASP A CA 1
ATOM 704 C C . ASP A 1 89 ? -18.621 -24.190 -18.990 1.00 64.75 89 ASP A C 1
ATOM 706 O O . ASP A 1 89 ? -19.818 -23.879 -18.939 1.00 64.75 89 ASP A O 1
ATOM 710 N N . ASP A 1 90 ? -18.216 -25.346 -19.517 1.00 71.50 90 ASP A N 1
ATOM 711 C CA . ASP A 1 90 ? -19.125 -26.352 -20.087 1.00 71.50 90 ASP A CA 1
ATOM 712 C C . ASP A 1 90 ? -20.159 -26.885 -19.070 1.00 71.50 90 ASP A C 1
ATOM 714 O O . ASP A 1 90 ? -21.175 -27.469 -19.448 1.00 71.50 90 ASP A O 1
ATOM 718 N N . ALA A 1 91 ? -19.930 -26.665 -17.770 1.00 72.12 91 ALA A N 1
ATOM 719 C CA . ALA A 1 91 ? -20.827 -27.024 -16.675 1.00 72.12 91 ALA A CA 1
ATOM 720 C C . ALA A 1 91 ? -21.742 -25.862 -16.226 1.00 72.12 91 ALA A C 1
ATOM 722 O O . ALA A 1 91 ? -22.543 -26.021 -15.300 1.00 72.12 91 ALA A O 1
ATOM 723 N N . GLY A 1 92 ? -21.667 -24.699 -16.881 1.00 64.94 92 GLY A N 1
ATOM 724 C CA . GLY A 1 92 ? -22.483 -23.522 -16.595 1.00 64.94 92 GLY A CA 1
ATOM 725 C C . GLY A 1 92 ? -22.021 -22.676 -15.401 1.00 64.94 92 GLY A C 1
ATOM 726 O O . GLY A 1 92 ? -22.749 -21.753 -15.011 1.00 64.94 92 GLY A O 1
ATOM 727 N N . ASN A 1 93 ? -20.846 -22.950 -14.829 1.00 62.38 93 ASN A N 1
ATOM 728 C CA . ASN A 1 93 ? -20.229 -22.128 -13.788 1.00 62.38 93 ASN A CA 1
ATOM 729 C C . ASN A 1 93 ? -19.476 -20.945 -14.413 1.00 62.38 93 ASN A C 1
ATOM 731 O O . ASN A 1 93 ? -19.001 -21.056 -15.540 1.00 62.38 93 ASN A O 1
ATOM 735 N N . PRO A 1 94 ? -19.315 -19.814 -13.705 1.00 59.75 94 PRO A N 1
ATOM 736 C CA . PRO A 1 94 ? -18.426 -18.745 -14.156 1.00 59.75 94 PRO A CA 1
ATOM 737 C C . PRO A 1 94 ? -17.006 -19.287 -14.377 1.00 59.75 94 PRO A C 1
ATOM 739 O O . PRO A 1 94 ? -16.479 -19.974 -13.496 1.00 59.75 94 PRO A O 1
ATOM 742 N N . MET A 1 95 ? -16.382 -18.978 -15.521 1.00 55.00 95 MET A N 1
ATOM 743 C CA . MET A 1 95 ? -14.959 -19.280 -15.709 1.00 55.00 95 MET A CA 1
ATOM 744 C C . MET A 1 95 ? -14.136 -18.541 -14.644 1.00 55.00 95 MET A C 1
ATOM 746 O O . MET A 1 95 ? -14.241 -17.320 -14.499 1.00 55.00 95 MET A O 1
ATOM 750 N N . LYS A 1 96 ? -13.336 -19.292 -13.876 1.00 52.72 96 LYS A N 1
ATOM 751 C CA . LYS A 1 96 ? -12.478 -18.752 -12.815 1.00 52.72 96 LYS A CA 1
ATOM 752 C C . LYS A 1 96 ? -11.259 -18.081 -13.438 1.00 52.72 96 LYS A C 1
ATOM 754 O O . LYS A 1 96 ? -10.388 -18.771 -13.957 1.00 52.72 96 LYS A O 1
ATOM 759 N N . TYR A 1 97 ? -11.175 -16.762 -13.327 1.00 50.44 97 TYR A N 1
ATOM 760 C CA . TYR A 1 97 ? -9.938 -16.033 -13.601 1.00 50.44 97 TYR A CA 1
ATOM 761 C C . TYR A 1 97 ? -9.133 -15.882 -12.305 1.00 50.44 97 TYR A C 1
ATOM 763 O O . TYR A 1 97 ? -9.730 -15.747 -11.233 1.00 50.44 97 TYR A O 1
ATOM 771 N N . PRO A 1 98 ? -7.792 -15.902 -12.366 1.00 44.53 98 PRO A N 1
ATOM 772 C CA . PRO A 1 98 ? -6.936 -15.758 -11.199 1.00 44.53 98 PRO A CA 1
ATOM 773 C C . PRO A 1 98 ? -6.896 -14.294 -10.751 1.00 44.53 98 PRO A C 1
ATOM 775 O O . PRO A 1 98 ? -5.890 -13.615 -10.888 1.00 44.53 98 PRO A O 1
ATOM 778 N N . GLN A 1 99 ? -7.992 -13.773 -10.205 1.00 50.22 99 GLN A N 1
ATOM 779 C CA . GLN A 1 99 ? -7.918 -12.600 -9.342 1.00 50.22 99 GLN A CA 1
ATOM 780 C C . GLN A 1 99 ? -8.784 -12.797 -8.102 1.00 50.22 99 GLN A C 1
ATOM 782 O O . GLN A 1 99 ? -9.834 -13.434 -8.176 1.00 50.22 99 GLN A O 1
ATOM 787 N N . PRO A 1 100 ? -8.366 -12.262 -6.942 1.00 41.25 100 PRO A N 1
ATOM 788 C CA . PRO A 1 100 ? -9.143 -12.342 -5.715 1.00 41.25 100 PRO A CA 1
ATOM 789 C C . PRO A 1 100 ? -10.403 -11.465 -5.821 1.00 41.25 100 PRO A C 1
ATOM 791 O O . PRO A 1 100 ? -10.453 -10.333 -5.340 1.00 41.25 100 PRO A O 1
ATOM 794 N N . GLY A 1 101 ? -11.444 -11.993 -6.463 1.00 50.19 101 GLY A N 1
ATOM 795 C CA . GLY A 1 101 ? -12.795 -11.448 -6.477 1.00 50.19 101 GLY A CA 1
ATOM 796 C C . GLY A 1 101 ? -13.641 -12.014 -5.339 1.00 50.19 101 GLY A C 1
ATOM 797 O O . GLY A 1 101 ? -13.483 -13.160 -4.918 1.00 50.19 101 GLY A O 1
ATOM 798 N N . LYS A 1 102 ? -14.575 -11.215 -4.810 1.00 43.97 102 LYS A N 1
ATOM 799 C CA . LYS A 1 102 ? -15.611 -11.740 -3.908 1.00 43.97 102 LYS A CA 1
ATOM 800 C C . LYS A 1 102 ? -16.720 -12.351 -4.763 1.00 43.97 102 LYS A C 1
ATOM 802 O O . LYS A 1 102 ? -17.330 -11.663 -5.578 1.00 43.97 102 LYS A O 1
ATOM 807 N N . VAL A 1 103 ? -17.007 -13.632 -4.547 1.00 49.59 103 VAL A N 1
ATOM 808 C CA . VAL A 1 103 ? -18.128 -14.328 -5.194 1.00 49.59 103 VAL A CA 1
ATOM 809 C C . VAL A 1 103 ? -19.440 -13.933 -4.513 1.00 49.59 103 VAL A C 1
ATOM 811 O O . VAL A 1 103 ? -19.617 -14.173 -3.317 1.00 49.59 103 VAL A O 1
ATOM 814 N N . PHE A 1 104 ? -20.384 -13.362 -5.263 1.00 41.38 104 PHE A N 1
ATOM 815 C CA . PHE A 1 104 ? -21.735 -13.056 -4.791 1.00 41.38 104 PHE A CA 1
ATOM 816 C C . PHE A 1 104 ? -22.741 -14.058 -5.377 1.00 41.38 104 PHE A C 1
ATOM 818 O O . PHE A 1 104 ? -22.766 -14.330 -6.577 1.00 41.38 104 PHE A O 1
ATOM 825 N N . LYS A 1 105 ? -23.616 -14.621 -4.536 1.00 40.28 105 LYS A N 1
ATOM 826 C CA . LYS A 1 105 ? -24.767 -15.413 -5.002 1.00 40.28 105 LYS A CA 1
ATOM 827 C C . LYS A 1 105 ? -25.945 -14.472 -5.261 1.00 40.28 105 LYS A C 1
ATOM 829 O O . LYS A 1 105 ? -26.363 -13.765 -4.348 1.00 40.28 105 LYS A O 1
ATOM 834 N N . VAL A 1 106 ? -26.491 -14.484 -6.475 1.00 37.06 106 VAL A N 1
ATOM 835 C CA . VAL A 1 106 ? -27.724 -13.774 -6.850 1.00 37.06 106 VAL A CA 1
ATOM 836 C C . VAL A 1 106 ? -28.862 -14.801 -6.944 1.00 37.06 106 VAL A C 1
ATOM 838 O O . VAL A 1 106 ? -28.641 -15.965 -7.278 1.00 37.06 106 VAL A O 1
ATOM 841 N N . ALA A 1 107 ? -30.089 -14.410 -6.592 1.00 32.47 107 ALA A N 1
ATOM 842 C CA . ALA A 1 107 ? -31.236 -15.319 -6.579 1.00 32.47 107 ALA A CA 1
ATOM 843 C C . ALA A 1 107 ? -31.448 -16.026 -7.941 1.00 32.47 107 ALA A C 1
ATOM 845 O O . ALA A 1 107 ? -31.305 -15.411 -8.999 1.00 32.47 107 ALA A O 1
ATOM 846 N N . GLY A 1 108 ? -31.808 -17.318 -7.900 1.00 43.62 108 GLY A N 1
ATOM 847 C CA . GLY A 1 108 ? -32.108 -18.139 -9.085 1.00 43.62 108 GLY A CA 1
ATOM 848 C C . GLY A 1 108 ? -30.916 -18.893 -9.694 1.00 43.62 108 GLY A C 1
ATOM 849 O O . GLY A 1 108 ? -30.722 -18.820 -10.902 1.00 43.62 108 GLY A O 1
ATOM 850 N N . ASN A 1 109 ? -30.120 -19.609 -8.884 1.00 48.41 109 ASN A N 1
ATOM 851 C CA . ASN A 1 109 ? -28.927 -20.371 -9.313 1.00 48.41 109 ASN A CA 1
ATOM 852 C C . ASN A 1 109 ? -27.881 -19.552 -10.102 1.00 48.41 109 ASN A C 1
ATOM 854 O O . ASN A 1 109 ? -27.052 -20.117 -10.809 1.00 48.41 109 ASN A O 1
ATOM 858 N N . LYS A 1 110 ? -27.889 -18.219 -9.973 1.00 43.00 110 LYS A N 1
ATOM 859 C CA . LYS A 1 110 ? -26.928 -17.326 -10.627 1.00 43.00 110 LYS A CA 1
ATOM 860 C C . LYS A 1 110 ? -25.836 -16.937 -9.637 1.00 43.00 110 LYS A C 1
ATOM 862 O O . LYS A 1 110 ? -26.089 -16.254 -8.649 1.00 43.00 110 LYS A O 1
ATOM 867 N N . THR A 1 111 ? -24.607 -17.354 -9.891 1.00 42.66 111 THR A N 1
ATOM 868 C CA . THR A 1 111 ? -23.422 -16.833 -9.205 1.00 42.66 111 THR A CA 1
ATOM 869 C C . THR A 1 111 ? -22.840 -15.702 -10.042 1.00 42.66 111 THR A C 1
ATOM 871 O O . THR A 1 111 ? -22.626 -15.859 -11.240 1.00 42.66 111 THR A O 1
ATOM 874 N N . VAL A 1 112 ? -22.627 -14.543 -9.423 1.00 44.88 112 VAL A N 1
ATOM 875 C CA . VAL A 1 112 ? -21.878 -13.437 -10.020 1.00 44.88 112 VAL A CA 1
ATOM 876 C C . VAL A 1 112 ? -20.607 -13.311 -9.205 1.00 44.88 112 VAL A C 1
ATOM 878 O O . VAL A 1 112 ? -20.626 -12.877 -8.054 1.00 44.88 112 VAL A O 1
ATOM 881 N N . GLU A 1 113 ? -19.495 -13.738 -9.778 1.00 46.16 113 GLU A N 1
ATOM 882 C CA . GLU A 1 113 ? -18.204 -13.332 -9.252 1.00 46.16 113 GLU A CA 1
ATOM 883 C C . GLU A 1 113 ? -17.992 -11.868 -9.647 1.00 46.16 113 GLU A C 1
ATOM 885 O O . GLU A 1 113 ? -18.257 -11.473 -10.777 1.00 46.16 113 GLU A O 1
ATOM 890 N N . VAL A 1 114 ? -17.677 -11.009 -8.681 1.00 47.09 114 VAL A N 1
ATOM 891 C CA . VAL A 1 114 ? -17.304 -9.627 -8.983 1.00 47.09 114 VAL A CA 1
ATOM 892 C C . VAL A 1 114 ? -15.842 -9.512 -8.607 1.00 47.09 114 VAL A C 1
ATOM 894 O O . VAL A 1 114 ? -15.486 -9.301 -7.443 1.00 47.09 114 VAL A O 1
ATOM 897 N N . GLY A 1 115 ? -14.994 -9.706 -9.612 1.00 48.03 115 GLY A N 1
ATOM 898 C CA . GLY A 1 115 ? -13.603 -9.291 -9.555 1.00 48.03 115 GLY A CA 1
ATOM 899 C C . GLY A 1 115 ? -13.544 -7.771 -9.453 1.00 48.03 115 GLY A C 1
ATOM 900 O O . GLY A 1 115 ? -14.278 -7.061 -10.143 1.00 48.03 115 GLY A O 1
ATOM 901 N N . THR A 1 116 ? -12.705 -7.260 -8.557 1.00 50.06 116 THR A N 1
ATOM 902 C CA . THR A 1 116 ? -12.340 -5.844 -8.583 1.00 50.06 116 THR A CA 1
ATOM 903 C C . THR A 1 116 ? -11.015 -5.735 -9.307 1.00 50.06 116 THR A C 1
ATOM 905 O O . THR A 1 116 ? -9.989 -6.072 -8.726 1.00 50.06 116 THR A O 1
ATOM 908 N N . VAL A 1 117 ? -11.034 -5.252 -10.547 1.00 52.03 117 VAL A N 1
ATOM 909 C CA . VAL A 1 117 ? -9.790 -4.870 -11.218 1.00 52.03 117 VAL A CA 1
ATOM 910 C C . VAL A 1 117 ? -9.442 -3.470 -10.733 1.00 52.03 117 VAL A C 1
ATOM 912 O O . VAL A 1 117 ? -10.238 -2.536 -10.874 1.00 52.03 117 VAL A O 1
ATOM 915 N N . LEU A 1 118 ? -8.274 -3.323 -10.107 1.00 54.53 118 LEU A N 1
ATOM 916 C CA . LEU A 1 118 ? -7.729 -2.009 -9.790 1.00 54.53 118 LEU A CA 1
ATOM 917 C C . LEU A 1 118 ? -7.151 -1.422 -11.079 1.00 54.53 118 LEU A C 1
ATOM 919 O O . LEU A 1 118 ? -6.084 -1.826 -11.523 1.00 54.53 118 LEU A O 1
ATOM 923 N N . SER A 1 119 ? -7.857 -0.472 -11.690 1.00 55.50 119 SER A N 1
ATOM 924 C CA . SER A 1 119 ? -7.318 0.285 -12.820 1.00 55.50 119 SER A CA 1
ATOM 925 C C . SER A 1 119 ? -6.631 1.549 -12.310 1.00 55.50 119 SER A C 1
ATOM 927 O O . SER A 1 119 ? -7.257 2.366 -11.617 1.00 55.50 119 SER A O 1
ATOM 929 N N . PHE A 1 120 ? -5.366 1.719 -12.680 1.00 59.47 120 PHE A N 1
ATOM 930 C CA . PHE A 1 120 ? -4.574 2.913 -12.409 1.00 59.47 120 PHE A CA 1
ATOM 931 C C . PHE A 1 120 ? -4.593 3.812 -13.650 1.00 59.47 120 PHE A C 1
ATOM 933 O O . PHE A 1 120 ? -4.030 3.447 -14.675 1.00 59.47 120 PHE A O 1
ATOM 940 N N . SER A 1 121 ? -5.244 4.982 -13.587 1.00 57.84 121 SER A N 1
ATOM 941 C CA . SER A 1 121 ? -5.345 5.865 -14.774 1.00 57.84 121 SER A CA 1
ATOM 942 C C . SER A 1 121 ? -4.019 6.546 -15.130 1.00 57.84 121 SER A C 1
ATOM 944 O O . SER A 1 121 ? -3.793 6.914 -16.275 1.00 57.84 121 SER A O 1
ATOM 946 N N . SER A 1 122 ? -3.154 6.753 -14.138 1.00 63.44 122 SER A N 1
ATOM 947 C CA . SER A 1 122 ? -1.737 7.054 -14.326 1.00 63.44 122 SER A CA 1
ATOM 948 C C . SER A 1 122 ? -0.983 6.673 -13.061 1.00 63.44 122 SER A C 1
ATOM 950 O O . SER A 1 122 ? -1.507 6.840 -11.952 1.00 63.44 122 SER A O 1
ATOM 952 N N . TYR A 1 123 ? 0.216 6.133 -13.231 1.00 76.19 123 TYR A N 1
ATOM 953 C CA . TYR A 1 123 ? 1.054 5.641 -12.149 1.00 76.19 123 TYR A CA 1
ATOM 954 C C . TYR A 1 123 ? 2.528 5.910 -12.452 1.00 76.19 123 TYR A C 1
ATOM 956 O O . TYR A 1 123 ? 2.888 6.199 -13.589 1.00 76.19 123 TYR A O 1
ATOM 964 N N . ALA A 1 124 ? 3.358 5.872 -11.416 1.00 84.25 124 ALA A N 1
ATOM 965 C CA . ALA A 1 124 ? 4.804 5.983 -11.532 1.00 84.25 124 ALA A CA 1
ATOM 966 C C . ALA A 1 124 ? 5.470 5.238 -10.374 1.00 84.25 124 ALA A C 1
ATOM 968 O O . ALA A 1 124 ? 4.939 5.215 -9.259 1.00 84.25 124 ALA A O 1
ATOM 969 N N . ILE A 1 125 ? 6.647 4.673 -10.635 1.00 88.19 125 ILE A N 1
ATOM 970 C CA . ILE A 1 125 ? 7.511 4.084 -9.614 1.00 88.19 125 ILE A CA 1
ATOM 971 C C . ILE A 1 125 ? 8.834 4.841 -9.648 1.00 88.19 125 ILE A C 1
ATOM 973 O O . ILE A 1 125 ? 9.457 4.965 -10.700 1.00 88.19 125 ILE A O 1
ATOM 977 N N . ARG A 1 126 ? 9.272 5.346 -8.498 1.00 91.12 126 ARG A N 1
ATOM 978 C CA . ARG A 1 126 ? 10.556 6.046 -8.365 1.00 91.12 126 ARG A CA 1
ATOM 979 C C . ARG A 1 126 ? 11.234 5.703 -7.051 1.00 91.12 126 ARG A C 1
ATOM 981 O O . ARG A 1 126 ? 10.576 5.260 -6.111 1.00 91.12 126 ARG A O 1
ATOM 988 N N . GLU A 1 127 ? 12.525 5.984 -6.948 1.00 91.94 127 GLU A N 1
ATOM 989 C CA . GLU A 1 127 ? 13.221 5.927 -5.664 1.00 91.94 127 GLU A CA 1
ATOM 990 C C . GLU A 1 127 ? 12.613 6.936 -4.670 1.00 91.94 127 GLU A C 1
ATOM 992 O O . GLU A 1 127 ? 12.223 8.057 -5.029 1.00 91.94 127 GLU A O 1
ATOM 997 N N . ALA A 1 128 ? 12.495 6.521 -3.408 1.00 90.19 128 ALA A N 1
ATOM 998 C CA . ALA A 1 128 ? 12.015 7.373 -2.334 1.00 90.19 128 ALA A CA 1
ATOM 999 C C . ALA A 1 128 ? 13.124 8.287 -1.817 1.00 90.19 128 ALA A C 1
ATOM 1001 O O . ALA A 1 128 ? 14.214 7.847 -1.449 1.00 90.19 128 ALA A O 1
ATOM 1002 N N . THR A 1 129 ? 12.812 9.575 -1.702 1.00 92.00 129 THR A N 1
ATOM 1003 C CA . THR A 1 129 ? 13.703 10.540 -1.058 1.00 92.00 129 THR A CA 1
ATOM 1004 C C . THR A 1 129 ? 13.711 10.342 0.463 1.00 92.00 129 THR A C 1
ATOM 1006 O O . THR A 1 129 ? 12.865 9.651 1.041 1.00 92.00 129 THR A O 1
ATOM 1009 N N . ALA A 1 130 ? 14.673 10.958 1.157 1.00 88.69 130 ALA A N 1
ATOM 1010 C CA . ALA A 1 130 ? 14.660 10.995 2.621 1.00 88.69 130 ALA A CA 1
ATOM 1011 C C . ALA A 1 130 ? 13.380 11.657 3.169 1.00 88.69 130 ALA A C 1
ATOM 1013 O O . ALA A 1 130 ? 12.809 11.168 4.142 1.00 88.69 130 ALA A O 1
ATOM 1014 N N . GLU A 1 131 ? 12.888 12.701 2.497 1.00 90.88 131 GLU A N 1
ATOM 1015 C CA . GLU A 1 131 ? 11.642 13.371 2.873 1.00 90.88 131 GLU A CA 1
ATOM 1016 C C . GLU A 1 131 ? 10.419 12.467 2.708 1.00 90.88 131 GLU A C 1
ATOM 1018 O O . GLU A 1 131 ? 9.555 12.452 3.581 1.00 90.88 131 GLU A O 1
ATOM 1023 N N . ASP A 1 132 ? 10.339 11.695 1.618 1.00 88.94 132 ASP A N 1
ATOM 1024 C CA . ASP A 1 132 ? 9.226 10.763 1.392 1.00 88.94 132 ASP A CA 1
ATOM 1025 C C . ASP A 1 132 ? 9.142 9.733 2.526 1.00 88.94 132 ASP A C 1
ATOM 1027 O O . ASP A 1 132 ? 8.061 9.460 3.055 1.00 88.94 132 ASP A O 1
ATOM 1031 N N . ARG A 1 133 ? 10.300 9.203 2.943 1.00 87.88 133 ARG A N 1
ATOM 1032 C CA . ARG A 1 133 ? 10.396 8.257 4.062 1.00 87.88 133 ARG A CA 1
ATOM 1033 C C . ARG A 1 133 ? 9.923 8.886 5.369 1.00 87.88 133 ARG A C 1
ATOM 1035 O O . ARG A 1 133 ? 9.061 8.311 6.029 1.00 87.88 133 ARG A O 1
ATOM 1042 N N . GLN A 1 134 ? 10.406 10.085 5.697 1.00 88.56 134 GLN A N 1
ATOM 1043 C CA . GLN A 1 134 ? 9.999 10.791 6.914 1.00 88.56 134 GLN A CA 1
ATOM 1044 C C . GLN A 1 134 ? 8.490 11.078 6.931 1.00 88.56 134 GLN A C 1
ATOM 1046 O O . GLN A 1 134 ? 7.813 10.824 7.928 1.00 88.56 134 GLN A O 1
ATOM 1051 N N . ARG A 1 135 ? 7.924 11.557 5.815 1.00 86.75 135 ARG A N 1
ATOM 1052 C CA . ARG A 1 135 ? 6.478 11.813 5.711 1.00 86.75 135 ARG A CA 1
ATOM 1053 C C . ARG A 1 135 ? 5.662 10.538 5.915 1.00 86.75 135 ARG A C 1
ATOM 1055 O O . ARG A 1 135 ? 4.619 10.582 6.569 1.00 86.75 135 ARG A O 1
ATOM 1062 N N . ALA A 1 136 ? 6.121 9.412 5.372 1.00 84.94 136 ALA A N 1
ATOM 1063 C CA . ALA A 1 136 ? 5.449 8.128 5.528 1.00 84.94 136 ALA A CA 1
ATOM 1064 C C . ALA A 1 136 ? 5.509 7.610 6.978 1.00 84.94 136 ALA A C 1
ATOM 1066 O O . ALA A 1 136 ? 4.490 7.152 7.503 1.00 84.94 136 ALA A O 1
ATOM 1067 N N . GLU A 1 137 ? 6.645 7.763 7.663 1.00 86.06 137 GLU A N 1
ATOM 1068 C CA . GLU A 1 137 ? 6.779 7.448 9.093 1.00 86.06 137 GLU A CA 1
ATOM 1069 C C . GLU A 1 137 ? 5.846 8.306 9.957 1.00 86.06 137 GLU A C 1
ATOM 1071 O O . GLU A 1 137 ? 5.106 7.779 10.794 1.00 86.06 137 GLU A O 1
ATOM 1076 N N . GLU A 1 138 ? 5.804 9.619 9.719 1.00 87.12 138 GLU A N 1
ATOM 1077 C CA . GLU A 1 138 ? 4.897 10.524 10.428 1.00 87.12 138 GLU A CA 1
ATOM 1078 C C . GLU A 1 138 ? 3.425 10.171 10.186 1.00 87.12 138 GLU A C 1
ATOM 1080 O O . GLU A 1 138 ? 2.614 10.165 11.121 1.00 87.12 138 GLU A O 1
ATOM 1085 N N . ALA A 1 139 ? 3.057 9.868 8.938 1.00 83.38 139 ALA A N 1
ATOM 1086 C CA . ALA A 1 139 ? 1.702 9.468 8.579 1.00 83.38 139 ALA A CA 1
ATOM 1087 C C . ALA A 1 139 ? 1.290 8.178 9.303 1.00 83.38 139 ALA A C 1
ATOM 1089 O O . ALA A 1 139 ? 0.175 8.101 9.837 1.00 83.38 139 ALA A O 1
ATOM 1090 N N . ASN A 1 140 ? 2.197 7.202 9.390 1.00 83.00 140 ASN A N 1
ATOM 1091 C CA . ASN A 1 140 ? 1.971 5.963 10.124 1.00 83.00 140 ASN A CA 1
ATOM 1092 C C . ASN A 1 140 ? 1.853 6.214 11.640 1.00 83.00 140 ASN A C 1
ATOM 1094 O O . ASN A 1 140 ? 0.909 5.748 12.283 1.00 83.00 140 ASN A O 1
ATOM 1098 N N . GLY A 1 141 ? 2.714 7.060 12.215 1.00 85.00 141 GLY A N 1
ATOM 1099 C CA . GLY A 1 141 ? 2.604 7.491 13.613 1.00 85.00 141 GLY A CA 1
ATOM 1100 C C . GLY A 1 141 ? 1.235 8.108 13.936 1.00 85.00 141 GLY A C 1
ATOM 1101 O O . GLY A 1 141 ? 0.574 7.722 14.906 1.00 85.00 141 GLY A O 1
ATOM 1102 N N . ARG A 1 142 ? 0.740 9.005 13.072 1.00 87.25 142 ARG A N 1
ATOM 1103 C CA . ARG A 1 142 ? -0.603 9.607 13.197 1.00 87.25 142 ARG A CA 1
ATOM 1104 C C . ARG A 1 142 ? -1.719 8.571 13.048 1.00 87.25 142 ARG A C 1
ATOM 1106 O O . ARG A 1 142 ? -2.738 8.659 13.736 1.00 87.25 142 ARG A O 1
ATOM 1113 N N . PHE A 1 143 ? -1.569 7.596 12.153 1.00 85.25 143 PHE A N 1
ATOM 1114 C CA . PHE A 1 143 ? -2.526 6.498 11.999 1.00 85.25 143 PHE A CA 1
ATOM 1115 C C . PHE A 1 143 ? -2.610 5.634 13.263 1.00 85.25 143 PHE A C 1
ATOM 1117 O O . PHE A 1 143 ? -3.709 5.412 13.775 1.00 85.25 143 PHE A O 1
ATOM 1124 N N . ASN A 1 144 ? -1.469 5.222 13.817 1.00 84.94 144 ASN A N 1
ATOM 1125 C CA . ASN A 1 144 ? -1.415 4.406 15.029 1.00 84.94 144 ASN A CA 1
ATOM 1126 C C . ASN A 1 144 ? -2.011 5.129 16.238 1.00 84.94 144 ASN A C 1
ATOM 1128 O O . ASN A 1 144 ? -2.802 4.534 16.975 1.00 84.94 144 ASN A O 1
ATOM 1132 N N . LYS A 1 145 ? -1.736 6.431 16.381 1.00 90.06 145 LYS A N 1
ATOM 1133 C CA . LYS A 1 145 ? -2.370 7.272 17.403 1.00 90.06 145 LYS A CA 1
ATOM 1134 C C . LYS A 1 145 ? -3.898 7.258 17.279 1.00 90.06 145 LYS A C 1
ATOM 1136 O O . LYS A 1 145 ? -4.584 6.908 18.238 1.00 90.06 145 LYS A O 1
ATOM 1141 N N . ARG A 1 146 ? -4.440 7.523 16.082 1.00 87.50 146 ARG A N 1
ATOM 1142 C CA . ARG A 1 146 ? -5.896 7.478 15.828 1.00 87.50 146 ARG A CA 1
ATOM 1143 C C . ARG A 1 146 ? -6.494 6.099 16.112 1.00 87.50 146 ARG A C 1
ATOM 1145 O O . ARG A 1 146 ? -7.588 5.994 16.665 1.00 87.50 146 ARG A O 1
ATOM 1152 N N . ARG A 1 147 ? -5.779 5.027 15.760 1.00 87.12 147 ARG A N 1
ATOM 1153 C CA . ARG A 1 147 ? -6.203 3.646 16.027 1.00 87.12 147 ARG A CA 1
ATOM 1154 C C . ARG A 1 147 ? -6.290 3.366 17.530 1.00 87.12 147 ARG A C 1
ATOM 1156 O O . ARG A 1 147 ? -7.244 2.725 17.975 1.00 87.12 147 ARG A O 1
ATOM 1163 N N . GLN A 1 148 ? -5.327 3.850 18.310 1.00 90.31 148 GLN A N 1
ATOM 1164 C CA . GLN A 1 148 ? -5.326 3.714 19.765 1.00 90.31 148 GLN A CA 1
ATOM 1165 C C . GLN A 1 148 ? -6.447 4.536 20.415 1.00 90.31 148 GLN A C 1
ATOM 1167 O O . GLN A 1 148 ? -7.179 4.002 21.248 1.00 90.31 148 GLN A O 1
ATOM 1172 N N . GLU A 1 149 ? -6.643 5.787 19.996 1.00 92.44 149 GLU A N 1
ATOM 1173 C CA . GLU A 1 149 ? -7.732 6.653 20.471 1.00 92.44 149 GLU A CA 1
ATOM 1174 C C . GLU A 1 149 ? -9.108 6.026 20.199 1.00 92.44 149 GLU A C 1
ATOM 1176 O O . GLU A 1 149 ? -9.937 5.919 21.105 1.00 92.44 149 GLU A O 1
ATOM 1181 N N . ALA A 1 150 ? -9.333 5.509 18.986 1.00 91.00 150 ALA A N 1
ATOM 1182 C CA . ALA A 1 150 ? -10.570 4.813 18.632 1.00 91.00 150 ALA A CA 1
ATOM 1183 C C . ALA A 1 150 ? -10.797 3.548 19.480 1.00 91.00 150 ALA A C 1
ATOM 1185 O O . ALA A 1 150 ? -11.928 3.251 19.881 1.00 91.00 150 ALA A O 1
ATOM 1186 N N . ARG A 1 151 ? -9.725 2.804 19.794 1.00 89.94 151 ARG A N 1
ATOM 1187 C CA . ARG A 1 151 ? -9.790 1.641 20.690 1.00 89.94 151 ARG A CA 1
ATOM 1188 C C . ARG A 1 151 ? -10.192 2.054 22.105 1.00 89.94 151 ARG A C 1
ATOM 1190 O O . ARG A 1 151 ? -11.078 1.416 22.672 1.00 89.94 151 ARG A O 1
ATOM 1197 N N . MET A 1 152 ? -9.585 3.107 22.653 1.00 92.38 152 MET A N 1
ATOM 1198 C CA . MET A 1 152 ? -9.916 3.621 23.987 1.00 92.38 152 MET A CA 1
ATOM 1199 C C . MET A 1 152 ? -11.364 4.112 24.052 1.00 92.38 152 MET A C 1
ATOM 1201 O O . MET A 1 152 ? -12.126 3.640 24.893 1.00 92.38 152 MET A O 1
ATOM 1205 N N . ALA A 1 153 ? -11.797 4.916 23.078 1.00 91.62 153 ALA A N 1
ATOM 1206 C CA . ALA A 1 153 ? -13.179 5.386 22.987 1.00 91.62 153 ALA A CA 1
ATOM 1207 C C . ALA A 1 153 ? -14.195 4.228 22.905 1.00 91.62 153 ALA A C 1
ATOM 1209 O O . ALA A 1 153 ? -15.276 4.286 23.495 1.00 91.62 153 ALA A O 1
ATOM 1210 N N . SER A 1 154 ? -13.858 3.146 22.194 1.00 92.31 154 SER A N 1
ATOM 1211 C CA . SER A 1 154 ? -14.690 1.937 22.127 1.00 92.31 154 SER A CA 1
ATOM 1212 C C . SER A 1 154 ? -14.795 1.224 23.480 1.00 92.31 154 SER A C 1
ATOM 1214 O O . SER A 1 154 ? -15.883 0.792 23.871 1.00 92.31 154 SER A O 1
ATOM 1216 N N . ILE A 1 155 ? -13.688 1.124 24.222 1.00 92.75 155 ILE A N 1
ATOM 1217 C CA . ILE A 1 155 ? -13.661 0.536 25.568 1.00 92.75 155 ILE A CA 1
ATOM 1218 C C . ILE A 1 155 ? -14.509 1.366 26.535 1.00 92.75 155 ILE A C 1
ATOM 1220 O O . ILE A 1 155 ? -15.333 0.798 27.255 1.00 92.75 155 ILE A O 1
ATOM 1224 N N . ASP A 1 156 ? -14.369 2.689 26.519 1.00 93.06 156 ASP A N 1
ATOM 1225 C CA . ASP A 1 156 ? -15.107 3.573 27.424 1.00 93.06 156 ASP A CA 1
ATOM 1226 C C . ASP A 1 156 ? -16.611 3.526 27.149 1.00 93.06 156 ASP A C 1
ATOM 1228 O O . ASP A 1 156 ? -17.406 3.341 28.072 1.00 93.06 156 ASP A O 1
ATOM 1232 N N . ARG A 1 157 ? -17.015 3.518 25.871 1.00 93.31 157 ARG A N 1
ATOM 1233 C CA . ARG A 1 157 ? -18.420 3.297 25.488 1.00 93.31 157 ARG A CA 1
ATOM 1234 C C . ARG A 1 157 ? -18.959 1.953 25.980 1.00 93.31 157 ARG A C 1
ATOM 1236 O O . ARG A 1 157 ? -20.118 1.872 26.384 1.00 93.31 157 ARG A O 1
ATOM 1243 N N . LYS A 1 158 ? -18.155 0.883 25.954 1.00 92.19 158 LYS A N 1
ATOM 1244 C CA . LYS A 1 158 ? -18.567 -0.430 26.488 1.00 92.19 158 LYS A CA 1
ATOM 1245 C C . LYS A 1 158 ? -18.748 -0.391 28.005 1.00 92.19 158 LYS A C 1
ATOM 1247 O O . LYS A 1 158 ? -19.736 -0.934 28.497 1.00 92.19 158 LYS A O 1
ATOM 1252 N N . LYS A 1 159 ? -17.837 0.261 28.735 1.00 93.00 159 LYS A N 1
ATOM 1253 C CA . LYS A 1 159 ? -17.943 0.439 30.192 1.00 93.00 159 LYS A CA 1
ATOM 1254 C C . LYS A 1 159 ? -19.192 1.235 30.562 1.00 93.00 159 LYS A C 1
ATOM 1256 O O . LYS A 1 159 ? -19.958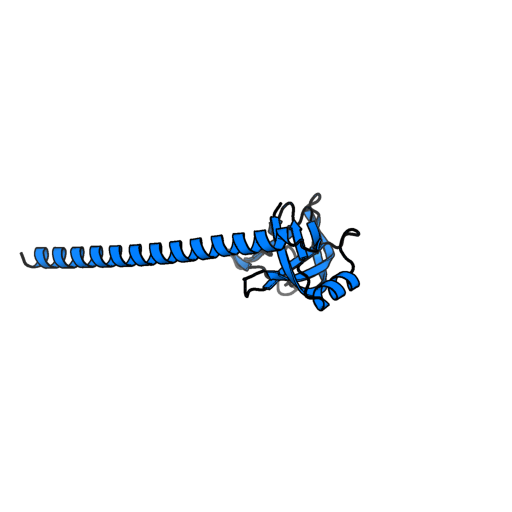 0.779 31.408 1.00 93.00 159 LYS A O 1
ATOM 1261 N N . GLN A 1 160 ? -19.439 2.350 29.876 1.00 92.88 160 GLN A N 1
ATOM 1262 C CA . GLN A 1 160 ? -20.618 3.184 30.098 1.00 92.88 160 GLN A CA 1
ATOM 1263 C C . GLN A 1 160 ? -21.915 2.396 29.869 1.00 92.88 160 GLN A C 1
ATOM 1265 O O . GLN A 1 160 ? -22.746 2.313 30.771 1.00 92.88 160 GLN A O 1
ATOM 1270 N N . LYS A 1 161 ? -22.040 1.701 28.729 1.00 93.81 161 LYS A N 1
ATOM 1271 C CA . LYS A 1 161 ? -23.206 0.845 28.452 1.00 93.81 161 LYS A CA 1
ATOM 1272 C C . LYS A 1 161 ? -23.390 -0.267 29.488 1.00 93.81 161 LYS A C 1
ATOM 1274 O O . LYS A 1 161 ? -24.518 -0.634 29.801 1.00 93.81 161 LYS A O 1
ATOM 1279 N N . SER A 1 162 ? -22.301 -0.837 30.006 1.00 91.06 162 SER A N 1
ATOM 1280 C CA . SER A 1 162 ? -22.368 -1.851 31.067 1.00 91.06 162 SER A CA 1
ATOM 1281 C C . SER A 1 162 ? -22.903 -1.265 32.378 1.00 91.06 162 SER A C 1
ATOM 1283 O O . SER A 1 162 ? -23.753 -1.874 33.034 1.00 91.06 162 SER A O 1
ATOM 1285 N N . HIS A 1 163 ? -22.454 -0.060 32.737 1.00 93.25 163 HIS A N 1
ATOM 1286 C CA . HIS A 1 163 ? -22.934 0.644 33.920 1.00 93.25 163 HIS A CA 1
ATOM 1287 C C . HIS A 1 163 ? -24.421 1.003 33.797 1.00 93.25 163 HIS A C 1
ATOM 1289 O O . HIS A 1 163 ? -25.199 0.661 34.684 1.00 93.25 163 HIS A O 1
ATOM 1295 N N . GLU A 1 164 ? -24.834 1.576 32.663 1.00 93.12 164 GLU A N 1
ATOM 1296 C CA . GLU A 1 164 ? -26.237 1.894 32.357 1.00 93.12 164 GLU A CA 1
ATOM 1297 C C . GLU A 1 164 ? -27.133 0.647 32.437 1.00 93.12 164 GLU A C 1
ATOM 1299 O O . GLU A 1 164 ? -28.166 0.664 33.103 1.00 93.12 164 GLU A O 1
ATOM 1304 N N . ARG A 1 165 ? -26.701 -0.481 31.852 1.00 90.44 165 ARG A N 1
ATOM 1305 C CA . ARG A 1 165 ? -27.422 -1.766 31.952 1.00 90.44 165 ARG A CA 1
ATOM 1306 C C . ARG A 1 165 ? -27.545 -2.263 33.389 1.00 90.44 165 ARG A C 1
ATOM 1308 O O . ARG A 1 165 ? -28.562 -2.845 33.757 1.00 90.44 165 ARG A O 1
ATOM 1315 N N . THR A 1 166 ? -26.506 -2.070 34.197 1.00 91.06 166 THR A N 1
ATOM 1316 C CA . THR A 1 166 ? -26.513 -2.479 35.605 1.00 91.06 166 THR A CA 1
ATOM 1317 C C . THR A 1 166 ? -27.492 -1.622 36.406 1.00 91.06 166 THR A C 1
ATOM 1319 O O . THR A 1 166 ? -28.295 -2.168 37.160 1.00 91.06 166 THR A O 1
ATOM 1322 N N . GLN A 1 167 ? -27.490 -0.302 36.199 1.00 91.75 167 GLN A N 1
ATOM 1323 C CA . GLN A 1 167 ? -28.448 0.607 36.832 1.00 91.75 167 GLN A CA 1
ATOM 1324 C C . GLN A 1 167 ? -29.894 0.276 36.438 1.00 91.75 167 GLN A C 1
ATOM 1326 O O . GLN A 1 167 ? -30.741 0.154 37.322 1.00 91.75 167 GLN A O 1
ATOM 1331 N N . GLN A 1 168 ? -30.161 0.033 35.148 1.00 90.62 168 GLN A N 1
ATOM 1332 C CA . GLN A 1 168 ? -31.482 -0.386 34.659 1.00 90.62 168 GLN A CA 1
ATOM 1333 C C . GLN A 1 168 ? -31.962 -1.666 35.353 1.00 90.62 168 GLN A C 1
ATOM 1335 O O . GLN A 1 168 ? -33.061 -1.692 35.898 1.00 90.62 168 GLN A O 1
ATOM 1340 N N . ARG A 1 169 ? -31.107 -2.696 35.448 1.00 88.38 169 ARG A N 1
ATOM 1341 C CA . ARG A 1 169 ? -31.436 -3.947 36.156 1.00 88.38 169 ARG A CA 1
ATOM 1342 C C . ARG A 1 169 ? -31.739 -3.734 37.638 1.00 88.38 169 ARG A C 1
ATOM 1344 O O . ARG A 1 169 ? -32.662 -4.348 38.167 1.00 88.38 169 ARG A O 1
ATOM 1351 N N . ILE A 1 170 ? -30.975 -2.878 38.320 1.00 88.44 170 ILE A N 1
ATOM 1352 C CA . ILE A 1 170 ? -31.226 -2.544 39.730 1.00 88.44 170 ILE A CA 1
ATOM 1353 C C . ILE A 1 170 ? -32.583 -1.846 39.875 1.00 88.44 170 ILE A C 1
ATOM 1355 O O . ILE A 1 170 ? -33.327 -2.133 40.812 1.00 88.44 170 ILE A O 1
ATOM 1359 N N . GLN A 1 171 ? -32.915 -0.937 38.960 1.00 87.38 171 GLN A N 1
ATOM 1360 C CA . GLN A 1 171 ? -34.160 -0.177 38.993 1.00 87.38 171 GLN A CA 1
ATOM 1361 C C . GLN A 1 171 ? -35.377 -1.066 38.698 1.00 87.38 171 GLN A C 1
ATOM 1363 O O . GLN A 1 171 ? -36.345 -1.018 39.453 1.00 87.38 171 GLN A O 1
ATOM 1368 N N . GLU A 1 172 ? -35.281 -1.953 37.703 1.00 86.38 172 GLU A N 1
ATOM 1369 C CA . GLU A 1 172 ? -36.281 -2.988 37.399 1.00 86.38 172 GLU A CA 1
ATOM 1370 C C . GLU A 1 172 ? -36.497 -3.965 38.567 1.00 86.38 172 GLU A C 1
ATOM 1372 O O . GLU A 1 172 ? -37.625 -4.348 38.876 1.00 86.38 172 GLU A O 1
ATOM 1377 N N . ALA A 1 173 ? -35.423 -4.368 39.253 1.00 82.19 173 ALA A N 1
ATOM 1378 C CA . ALA A 1 173 ? -35.523 -5.236 40.425 1.00 82.19 173 ALA A CA 1
ATOM 1379 C C . ALA A 1 173 ? -36.195 -4.533 41.618 1.00 82.19 173 ALA A C 1
ATOM 1381 O O . ALA A 1 173 ? -36.901 -5.178 42.395 1.00 82.19 173 ALA A O 1
ATOM 1382 N N . LYS A 1 174 ? -35.996 -3.217 41.772 1.00 81.12 174 LYS A N 1
ATOM 1383 C CA . LYS A 1 174 ? -36.663 -2.411 42.805 1.00 81.12 174 LYS A CA 1
ATOM 1384 C C . LYS A 1 174 ? -38.144 -2.183 42.499 1.00 81.12 174 LYS A C 1
ATOM 1386 O O . LYS A 1 174 ? -38.938 -2.201 43.432 1.00 81.12 174 LYS A O 1
ATOM 1391 N N . THR A 1 175 ? -38.527 -1.988 41.236 1.00 73.69 175 THR A N 1
ATOM 1392 C CA . THR A 1 175 ? -39.940 -1.832 40.850 1.00 73.69 175 THR A CA 1
ATOM 1393 C C . THR A 1 175 ? -40.715 -3.144 40.900 1.00 73.69 175 THR A C 1
ATOM 1395 O O . THR A 1 175 ? -41.866 -3.113 41.302 1.00 73.69 175 THR A O 1
ATOM 1398 N N . LYS A 1 176 ? -40.099 -4.296 40.596 1.00 72.62 176 LYS A N 1
ATOM 1399 C CA . LYS A 1 176 ? -40.739 -5.624 40.743 1.00 72.62 176 LYS A CA 1
ATOM 1400 C C . LYS A 1 176 ? -40.939 -6.095 42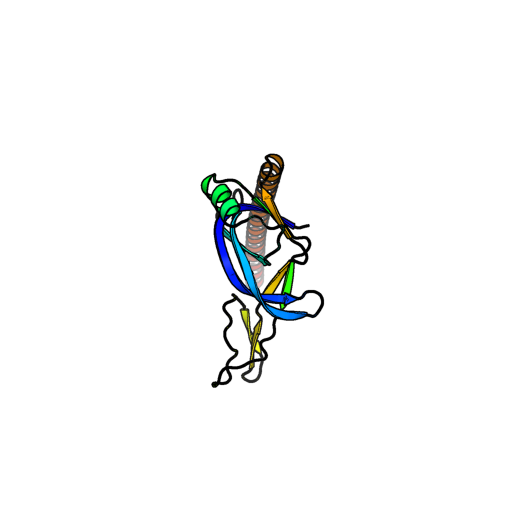.190 1.00 72.62 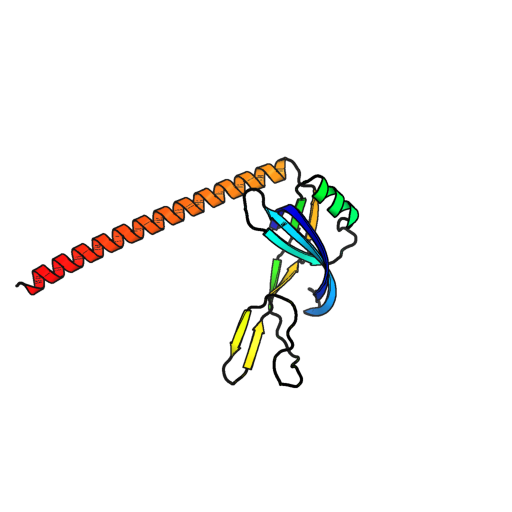176 LYS A C 1
ATOM 1402 O O . LYS A 1 176 ? -41.646 -7.071 42.408 1.00 72.62 176 LYS A O 1
ATOM 1407 N N . LYS A 1 177 ? -40.265 -5.473 43.164 1.00 58.69 177 LYS A N 1
ATOM 1408 C CA . LYS A 1 177 ? -40.407 -5.777 44.601 1.00 58.69 177 LYS A CA 1
ATOM 1409 C C . LYS A 1 177 ? -41.471 -4.922 45.309 1.00 58.69 177 LYS A C 1
ATOM 1411 O O . LYS A 1 177 ? -41.681 -5.130 46.501 1.00 58.69 177 LYS A O 1
ATOM 1416 N N . LYS A 1 178 ? -42.080 -3.960 44.613 1.00 51.25 178 LYS A N 1
ATOM 1417 C CA . LYS A 1 178 ? -43.265 -3.220 45.065 1.00 51.25 178 LYS A CA 1
ATOM 1418 C C . LYS A 1 178 ? -44.511 -3.846 44.461 1.00 51.25 178 LYS A C 1
ATOM 1420 O O . LYS A 1 178 ? -45.546 -3.786 45.151 1.00 51.25 178 LYS A O 1
#